Protein AF-A0AAU4B982-F1 (afdb_monomer)

Structure (mmCIF, N/CA/C/O backbone):
data_AF-A0AAU4B982-F1
#
_entry.id   AF-A0AAU4B982-F1
#
loop_
_atom_site.group_PDB
_atom_site.id
_atom_site.type_symbol
_atom_site.label_atom_id
_atom_site.label_alt_id
_atom_site.label_comp_id
_atom_site.label_asym_id
_atom_site.label_entity_id
_atom_site.label_seq_id
_atom_site.pdbx_PDB_ins_code
_atom_site.Cartn_x
_atom_site.Cartn_y
_atom_site.Cartn_z
_atom_site.occupancy
_atom_site.B_iso_or_equiv
_atom_site.auth_seq_id
_atom_site.auth_comp_id
_atom_site.auth_asym_id
_atom_site.auth_atom_id
_atom_site.pdbx_PDB_model_num
ATOM 1 N N . MET A 1 1 ? 12.660 -19.084 -6.892 1.00 44.53 1 MET A N 1
ATOM 2 C CA . MET A 1 1 ? 13.317 -17.767 -6.750 1.00 44.53 1 MET A CA 1
ATOM 3 C C . MET A 1 1 ? 12.992 -17.240 -5.365 1.00 44.53 1 MET A C 1
ATOM 5 O O . MET A 1 1 ? 11.837 -17.331 -4.974 1.00 44.53 1 MET A O 1
ATOM 9 N N . ARG A 1 2 ? 13.993 -16.798 -4.598 1.00 46.38 2 ARG A N 1
ATOM 10 C CA . ARG A 1 2 ? 13.786 -16.170 -3.285 1.00 46.38 2 ARG A CA 1
ATOM 11 C C . ARG A 1 2 ? 13.381 -14.723 -3.568 1.00 46.38 2 ARG A C 1
ATOM 13 O O . ARG A 1 2 ? 14.150 -14.027 -4.219 1.00 46.38 2 ARG A O 1
ATOM 20 N N . MET A 1 3 ? 12.177 -14.305 -3.179 1.00 55.53 3 MET A N 1
ATOM 21 C CA . MET A 1 3 ? 11.847 -12.876 -3.196 1.00 55.53 3 MET A CA 1
ATOM 22 C C . MET A 1 3 ? 12.815 -12.161 -2.241 1.00 55.53 3 MET A C 1
ATOM 24 O O . MET A 1 3 ? 13.119 -12.735 -1.187 1.00 55.53 3 MET A O 1
ATOM 28 N N . PRO A 1 4 ? 13.306 -10.956 -2.579 1.00 61.53 4 PRO A N 1
ATOM 29 C CA . PRO A 1 4 ? 14.072 -10.149 -1.639 1.00 61.53 4 PRO A CA 1
ATOM 30 C C . PRO A 1 4 ? 13.303 -10.039 -0.319 1.00 61.53 4 PRO A C 1
ATOM 32 O O . PRO A 1 4 ? 12.073 -9.962 -0.308 1.00 61.53 4 PRO A O 1
ATOM 35 N N . ALA A 1 5 ? 14.007 -10.077 0.807 1.00 62.69 5 ALA A N 1
ATOM 36 C CA . ALA A 1 5 ? 13.395 -9.895 2.116 1.00 62.69 5 ALA A CA 1
ATOM 37 C C . ALA A 1 5 ? 12.858 -8.457 2.226 1.00 62.69 5 ALA A C 1
ATOM 39 O O . ALA A 1 5 ? 13.624 -7.536 2.491 1.00 62.69 5 ALA A O 1
ATOM 40 N N . ARG A 1 6 ? 11.554 -8.246 1.993 1.00 79.25 6 ARG A N 1
ATOM 41 C CA . ARG A 1 6 ? 10.970 -6.889 1.977 1.00 79.25 6 ARG A CA 1
ATOM 42 C C . ARG A 1 6 ? 10.547 -6.409 3.369 1.00 79.25 6 ARG A C 1
ATOM 44 O O . ARG A 1 6 ? 10.865 -5.293 3.761 1.00 79.25 6 ARG A O 1
ATOM 51 N N . CYS A 1 7 ? 9.884 -7.260 4.157 1.00 85.44 7 CYS A N 1
ATOM 52 C CA . CYS A 1 7 ? 9.485 -6.930 5.536 1.00 85.44 7 CYS A CA 1
ATOM 53 C C . CYS A 1 7 ? 10.230 -7.740 6.619 1.00 85.44 7 CYS A C 1
ATOM 55 O O . CYS A 1 7 ? 10.411 -7.243 7.728 1.00 85.44 7 CYS A O 1
ATOM 57 N N . CYS A 1 8 ? 10.673 -8.966 6.320 1.00 88.75 8 CYS A N 1
ATOM 58 C CA . CYS A 1 8 ? 11.501 -9.833 7.174 1.00 88.75 8 CYS A CA 1
ATOM 59 C C . CYS A 1 8 ? 12.235 -10.883 6.311 1.00 88.75 8 CYS A C 1
ATOM 61 O O . CYS A 1 8 ? 12.015 -10.934 5.103 1.00 88.75 8 CYS A O 1
ATOM 63 N N . GLU A 1 9 ? 13.097 -11.720 6.907 1.00 87.19 9 GLU A N 1
ATOM 64 C CA . GLU A 1 9 ? 13.946 -12.690 6.180 1.00 87.19 9 GLU A CA 1
ATOM 65 C C . GLU A 1 9 ? 13.159 -13.742 5.369 1.00 87.19 9 GLU A C 1
ATOM 67 O O . GLU A 1 9 ? 13.608 -14.176 4.303 1.00 87.19 9 GLU A O 1
ATOM 72 N N . ALA A 1 10 ? 11.993 -14.146 5.875 1.00 88.25 10 ALA A N 1
ATOM 73 C CA . ALA A 1 10 ? 11.099 -15.122 5.260 1.00 88.25 10 ALA A CA 1
ATOM 74 C C . ALA A 1 10 ? 9.652 -14.606 5.352 1.00 88.25 10 ALA A C 1
ATOM 76 O O . ALA A 1 10 ? 8.936 -14.963 6.292 1.00 88.25 10 ALA A O 1
ATOM 77 N N . PRO A 1 11 ? 9.244 -13.696 4.448 1.00 88.06 11 PRO A N 1
ATOM 78 C CA . PRO A 1 11 ? 7.920 -13.102 4.488 1.00 88.06 11 PRO A CA 1
ATOM 79 C C . PRO A 1 11 ? 6.852 -14.093 4.018 1.00 88.06 11 PRO A C 1
ATOM 81 O O . PRO A 1 11 ? 7.044 -14.819 3.046 1.00 88.06 11 PRO A O 1
ATOM 84 N N . GLU A 1 12 ? 5.701 -14.065 4.685 1.00 91.75 12 GLU A N 1
ATOM 85 C CA . GLU A 1 12 ? 4.502 -14.825 4.317 1.00 91.75 12 GLU A CA 1
ATOM 86 C C . GLU A 1 12 ? 3.362 -13.831 4.052 1.00 91.75 12 GLU A C 1
ATOM 88 O O . GLU A 1 12 ? 2.561 -13.567 4.957 1.00 91.75 12 GLU A O 1
ATOM 93 N N . PRO A 1 13 ? 3.348 -13.183 2.868 1.00 91.75 13 PRO A N 1
ATOM 94 C CA . PRO A 1 13 ? 2.388 -12.135 2.555 1.00 91.75 13 PRO A CA 1
ATOM 95 C C . PRO A 1 13 ? 0.991 -12.709 2.304 1.00 91.75 13 PRO A C 1
ATOM 97 O O . PRO A 1 13 ? 0.818 -13.700 1.594 1.00 91.75 13 PRO A O 1
ATOM 100 N N . ALA A 1 14 ? -0.015 -12.040 2.854 1.00 93.75 14 ALA A N 1
ATOM 101 C CA . ALA A 1 14 ? -1.424 -12.258 2.567 1.00 93.75 14 ALA A CA 1
ATOM 102 C C . ALA A 1 14 ? -2.082 -10.908 2.234 1.00 93.75 14 ALA A C 1
ATOM 104 O O . ALA A 1 14 ? -1.861 -9.947 2.982 1.00 93.75 14 ALA A O 1
ATOM 105 N N . PRO A 1 15 ? -2.888 -10.811 1.157 1.00 95.69 15 PRO A N 1
ATOM 106 C CA . PRO A 1 15 ? -3.561 -9.572 0.782 1.00 95.69 15 PRO A CA 1
ATOM 107 C C . PRO A 1 15 ? -4.389 -9.009 1.933 1.00 95.69 15 PRO A C 1
ATOM 109 O O . PRO A 1 15 ? -5.195 -9.719 2.534 1.00 95.69 15 PRO A O 1
ATOM 112 N N . LEU A 1 16 ? -4.188 -7.726 2.223 1.00 96.56 16 LEU A N 1
ATOM 113 C CA . LEU A 1 16 ? -4.914 -7.004 3.259 1.00 96.56 16 LEU A CA 1
ATOM 114 C C . LEU A 1 16 ? -5.807 -5.909 2.669 1.00 96.56 16 LEU A C 1
ATOM 116 O O . LEU A 1 16 ? -6.940 -5.742 3.112 1.00 96.56 16 LEU A O 1
ATOM 120 N N . LEU A 1 17 ? -5.304 -5.185 1.670 1.00 98.06 17 LEU A N 1
ATOM 121 C CA . LEU A 1 17 ? -6.028 -4.136 0.958 1.00 98.06 17 LEU A CA 1
ATOM 122 C C . LEU A 1 17 ? -5.546 -4.080 -0.495 1.00 98.06 17 LEU A C 1
ATOM 124 O O . LEU A 1 17 ? -4.338 -4.086 -0.735 1.00 98.06 17 LEU A O 1
ATOM 128 N N . VAL A 1 18 ? -6.461 -3.994 -1.458 1.00 98.19 18 VAL A N 1
ATOM 129 C CA . VAL A 1 18 ? -6.129 -3.805 -2.879 1.00 98.19 18 VAL A CA 1
ATOM 130 C C . VAL A 1 18 ? -6.676 -2.458 -3.329 1.00 98.19 18 VAL A C 1
ATOM 132 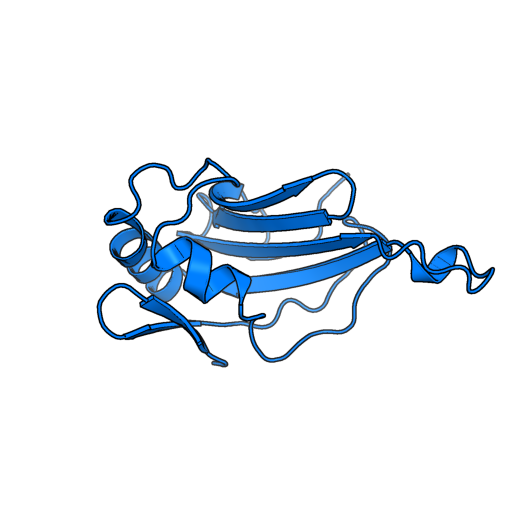O O . VAL A 1 18 ? -7.874 -2.294 -3.526 1.00 98.19 18 VAL A O 1
ATOM 135 N N . LEU A 1 19 ? -5.790 -1.480 -3.501 1.00 97.38 19 LEU A N 1
ATOM 136 C CA . LEU A 1 19 ? -6.154 -0.131 -3.922 1.00 97.38 19 LEU A CA 1
ATOM 137 C C . LEU A 1 19 ? -6.406 -0.078 -5.428 1.00 97.38 19 LEU A C 1
ATOM 139 O O . LEU A 1 19 ? -7.434 0.446 -5.851 1.00 97.38 19 LEU A O 1
ATOM 143 N N . THR A 1 20 ? -5.512 -0.651 -6.231 1.00 96.00 20 THR A N 1
ATOM 144 C CA . THR A 1 20 ? -5.665 -0.791 -7.687 1.00 96.00 20 THR A CA 1
ATOM 145 C C . THR A 1 20 ? -5.135 -2.150 -8.136 1.00 96.00 20 THR A C 1
ATOM 147 O O . THR A 1 20 ? -4.253 -2.724 -7.493 1.00 96.00 20 THR A O 1
ATOM 150 N N . ASN A 1 21 ? -5.695 -2.688 -9.218 1.00 95.31 21 ASN A N 1
ATOM 151 C CA . ASN A 1 21 ? -5.227 -3.919 -9.853 1.00 95.31 21 ASN A CA 1
ATOM 152 C C . ASN A 1 21 ? -5.781 -3.993 -11.281 1.00 95.31 21 ASN A C 1
ATOM 154 O O . ASN A 1 21 ? -6.858 -4.550 -11.512 1.00 95.31 21 ASN A O 1
ATOM 158 N N . ASP A 1 22 ? -5.077 -3.379 -12.222 1.00 91.44 22 ASP A N 1
ATOM 159 C CA . ASP A 1 22 ? -5.449 -3.356 -13.631 1.00 91.44 22 ASP A CA 1
ATOM 160 C C . ASP A 1 22 ? -4.222 -3.570 -14.534 1.00 91.44 22 ASP A C 1
ATOM 162 O O . ASP A 1 22 ? -3.145 -3.960 -14.088 1.00 91.44 22 ASP A O 1
ATOM 166 N N . ARG A 1 23 ? -4.402 -3.388 -15.846 1.00 85.81 23 ARG A N 1
ATOM 167 C CA . ARG A 1 23 ? -3.340 -3.608 -16.840 1.00 85.81 23 ARG A CA 1
ATOM 168 C C . ARG A 1 23 ? -2.177 -2.616 -16.736 1.00 85.81 23 ARG A C 1
ATOM 170 O O . ARG A 1 23 ? -1.112 -2.906 -17.264 1.00 85.81 23 ARG A O 1
ATOM 177 N N . SER A 1 24 ? -2.417 -1.447 -16.151 1.00 86.81 24 SER A N 1
ATOM 178 C CA . SER A 1 24 ? -1.471 -0.339 -16.042 1.00 86.81 24 SER A CA 1
ATOM 179 C C . SER A 1 24 ? -0.759 -0.336 -14.692 1.00 86.81 24 SER A C 1
ATOM 181 O O . SER A 1 24 ? 0.140 0.470 -14.485 1.00 86.81 24 SER A O 1
ATOM 183 N N . GLY A 1 25 ? -1.129 -1.222 -13.767 1.00 92.25 25 GLY A N 1
ATOM 184 C CA . GLY A 1 25 ? -0.448 -1.322 -12.490 1.00 92.25 25 GLY A CA 1
ATOM 185 C C . GLY A 1 25 ? -1.268 -1.980 -11.393 1.00 92.25 25 GLY A C 1
ATOM 186 O O . GLY A 1 25 ? -2.444 -2.321 -11.546 1.00 92.25 25 GLY A O 1
ATOM 187 N N . HIS A 1 26 ? -0.638 -2.110 -10.232 1.00 95.12 26 HIS A N 1
ATOM 188 C CA . HIS A 1 26 ? -1.318 -2.500 -9.006 1.00 95.12 26 HIS A CA 1
ATOM 189 C C . HIS A 1 26 ? -0.784 -1.721 -7.822 1.00 95.12 26 HIS A C 1
ATOM 191 O O . HIS A 1 26 ? 0.389 -1.368 -7.749 1.00 95.12 26 HIS A O 1
ATOM 197 N N . TYR A 1 27 ? -1.648 -1.519 -6.843 1.00 97.00 27 TYR A N 1
ATOM 198 C CA . TYR A 1 27 ? -1.289 -0.902 -5.586 1.00 97.00 27 TYR A CA 1
ATOM 199 C C . TYR A 1 27 ? -1.957 -1.690 -4.469 1.00 97.00 27 TYR A C 1
ATOM 201 O O . TYR A 1 27 ? -3.185 -1.734 -4.382 1.00 97.00 27 TYR A O 1
ATOM 209 N N . ARG A 1 28 ? -1.165 -2.375 -3.643 1.00 97.31 28 ARG A N 1
ATOM 210 C CA . ARG A 1 28 ? -1.682 -3.279 -2.613 1.00 97.31 28 ARG A CA 1
ATOM 211 C C . ARG A 1 28 ? -0.911 -3.192 -1.307 1.00 97.31 28 ARG A C 1
ATOM 213 O O . ARG A 1 28 ? 0.272 -2.862 -1.277 1.00 97.31 28 ARG A O 1
ATOM 220 N N . VAL A 1 29 ? -1.610 -3.539 -0.235 1.00 97.50 29 VAL A N 1
ATOM 221 C CA . VAL A 1 29 ? -1.061 -3.752 1.102 1.00 97.50 29 VAL A CA 1
ATOM 222 C C . VAL A 1 29 ? -1.250 -5.221 1.452 1.00 97.50 29 VAL A C 1
ATOM 224 O O . VAL A 1 29 ? -2.351 -5.761 1.337 1.00 97.50 29 VAL A O 1
ATOM 227 N N . GLU A 1 30 ? -0.185 -5.866 1.900 1.00 97.06 30 GLU A N 1
ATOM 228 C CA . GLU A 1 30 ? -0.143 -7.274 2.275 1.00 97.06 30 GLU A CA 1
ATOM 229 C C . GLU A 1 30 ? 0.345 -7.391 3.719 1.00 97.06 30 GLU A C 1
ATOM 231 O O . GLU A 1 30 ? 1.373 -6.832 4.090 1.00 97.06 30 GLU A O 1
ATOM 236 N N . SER A 1 31 ? -0.375 -8.123 4.562 1.00 96.56 31 SER A N 1
ATOM 237 C CA . SER A 1 31 ? 0.113 -8.468 5.901 1.00 96.56 31 SER A CA 1
ATOM 238 C C . SER A 1 31 ? 1.118 -9.612 5.827 1.00 96.56 31 SER A C 1
ATOM 240 O O . SER A 1 31 ? 0.945 -10.506 5.008 1.00 96.56 31 SER A O 1
ATOM 242 N N . CYS A 1 32 ? 2.119 -9.636 6.705 1.00 95.62 32 CYS A N 1
ATOM 243 C CA . CYS A 1 32 ? 3.067 -10.741 6.807 1.00 95.62 32 CYS A CA 1
ATOM 244 C C . CYS A 1 32 ? 2.772 -11.604 8.040 1.00 95.62 32 CYS A C 1
ATOM 246 O O . CYS A 1 32 ? 2.888 -11.121 9.168 1.00 95.62 32 CYS A O 1
ATOM 248 N N . ALA A 1 33 ? 2.450 -12.886 7.850 1.00 94.44 33 ALA A N 1
ATOM 249 C CA . ALA A 1 33 ? 2.186 -13.809 8.961 1.00 94.44 33 ALA A CA 1
ATOM 250 C C . ALA A 1 33 ? 3.446 -14.137 9.789 1.00 94.44 33 ALA A C 1
ATOM 252 O O . ALA A 1 33 ? 3.353 -14.377 10.990 1.00 94.44 33 ALA A O 1
ATOM 253 N N . SER A 1 34 ? 4.624 -14.080 9.162 1.00 94.62 34 SER A N 1
ATOM 254 C CA . SER A 1 34 ? 5.917 -14.419 9.770 1.00 94.62 34 SER A CA 1
ATOM 255 C C . SER A 1 34 ? 6.396 -13.389 10.802 1.00 94.62 34 SER A C 1
ATOM 257 O O . SER A 1 34 ? 6.803 -13.754 11.903 1.00 94.62 34 SER A O 1
ATOM 259 N N . CYS A 1 35 ? 6.323 -12.089 10.486 1.00 95.19 35 CYS A N 1
ATOM 260 C CA . CYS A 1 35 ? 6.761 -11.023 11.401 1.00 95.19 35 CYS A CA 1
ATOM 261 C C . CYS A 1 35 ? 5.622 -10.180 11.987 1.00 95.19 35 CYS A C 1
ATOM 263 O O . CYS A 1 35 ? 5.875 -9.328 12.833 1.00 95.19 35 CYS A O 1
ATOM 265 N N . GLY A 1 36 ? 4.384 -10.363 11.524 1.00 96.19 36 GLY A N 1
ATOM 266 C CA . GLY A 1 36 ? 3.242 -9.538 11.915 1.00 96.19 36 GLY A CA 1
ATOM 267 C C . GLY A 1 36 ? 3.235 -8.128 11.316 1.00 96.19 36 GLY A C 1
ATOM 268 O O . GLY A 1 36 ? 2.295 -7.387 11.587 1.00 96.19 36 GLY A O 1
ATOM 269 N N . GLY A 1 37 ? 4.240 -7.749 10.519 1.00 96.56 37 GLY A N 1
ATOM 270 C CA . GLY A 1 37 ? 4.290 -6.477 9.793 1.00 96.56 37 GLY A CA 1
ATOM 271 C C . GLY A 1 37 ? 3.404 -6.463 8.547 1.00 96.56 37 GLY A C 1
ATOM 272 O O . GLY A 1 37 ? 2.557 -7.342 8.346 1.00 96.56 37 GLY A O 1
ATOM 273 N N . ALA A 1 38 ? 3.614 -5.471 7.688 1.00 96.38 38 ALA A N 1
ATOM 274 C CA . ALA A 1 38 ? 2.980 -5.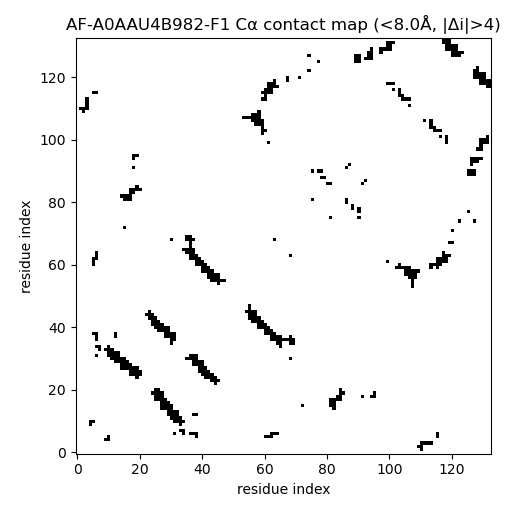409 6.376 1.00 96.38 3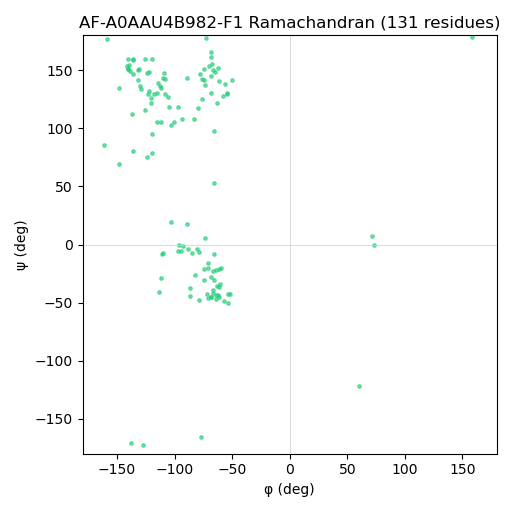8 ALA A CA 1
ATOM 275 C C . ALA A 1 38 ? 3.938 -4.874 5.309 1.00 96.38 38 ALA A C 1
ATOM 277 O O . ALA A 1 38 ? 4.875 -4.133 5.604 1.00 96.38 38 ALA A O 1
ATOM 278 N N . LEU A 1 39 ? 3.678 -5.269 4.069 1.00 95.81 39 LEU A N 1
ATOM 279 C CA . LEU A 1 39 ? 4.336 -4.807 2.863 1.00 95.81 39 LEU A CA 1
ATOM 280 C C . LEU A 1 39 ? 3.332 -3.998 2.051 1.00 95.81 39 LEU A C 1
ATOM 282 O O . LEU A 1 39 ? 2.194 -4.415 1.858 1.00 95.81 39 LEU A O 1
ATOM 286 N N . ILE A 1 40 ? 3.769 -2.854 1.559 1.00 96.38 40 ILE A N 1
ATOM 287 C CA . ILE A 1 40 ? 3.054 -2.081 0.559 1.00 96.38 40 ILE A CA 1
ATOM 288 C C . ILE A 1 40 ? 3.811 -2.274 -0.747 1.00 96.38 40 ILE A C 1
ATOM 290 O O . ILE A 1 40 ? 5.021 -2.061 -0.779 1.00 96.38 40 ILE A O 1
ATOM 294 N N . GLU A 1 41 ? 3.115 -2.680 -1.800 1.00 95.38 41 GLU A N 1
ATOM 295 C CA . GLU A 1 41 ? 3.669 -2.803 -3.145 1.00 95.38 41 GLU A CA 1
ATOM 296 C C . GLU A 1 41 ? 2.892 -1.903 -4.095 1.00 95.38 41 GLU A C 1
ATOM 298 O O . GLU A 1 41 ? 1.665 -2.004 -4.202 1.00 95.38 41 GLU A O 1
ATOM 303 N N . HIS A 1 42 ? 3.626 -1.050 -4.800 1.00 95.50 42 HIS A N 1
ATOM 304 C CA . HIS A 1 42 ? 3.100 -0.232 -5.876 1.00 95.50 42 HIS A CA 1
ATOM 305 C C . HIS A 1 42 ? 3.854 -0.567 -7.157 1.00 95.50 42 HIS A C 1
ATOM 307 O O . HIS A 1 42 ? 5.077 -0.462 -7.207 1.00 95.50 42 HIS A O 1
ATOM 313 N N . TYR A 1 43 ? 3.116 -0.992 -8.170 1.00 94.12 43 TYR A N 1
ATOM 314 C CA . TYR A 1 43 ? 3.594 -1.223 -9.519 1.00 94.12 43 TYR A CA 1
ATOM 315 C C . TYR A 1 43 ? 2.861 -0.277 -10.455 1.00 94.12 43 TYR A C 1
ATOM 317 O O . TYR A 1 43 ? 1.630 -0.233 -10.448 1.00 94.12 43 TYR A O 1
ATOM 325 N N . SER A 1 44 ? 3.624 0.430 -11.274 1.00 91.38 44 SER A N 1
ATOM 326 C CA . SER A 1 44 ? 3.113 1.221 -12.382 1.00 91.38 44 SER A CA 1
ATOM 327 C C . SER A 1 44 ? 3.753 0.730 -13.668 1.00 91.38 44 SER A C 1
ATOM 329 O O . SER A 1 44 ? 4.972 0.567 -13.737 1.00 91.38 44 SER A O 1
ATOM 331 N N . PHE A 1 45 ? 2.916 0.520 -14.675 1.00 87.00 45 PHE A N 1
ATOM 332 C CA . PHE A 1 45 ? 3.321 0.377 -16.059 1.00 87.00 45 PHE A CA 1
ATOM 333 C C . PHE A 1 45 ? 3.000 1.680 -16.789 1.00 87.00 45 PHE A C 1
ATOM 335 O O . PHE A 1 45 ? 1.832 1.950 -17.077 1.00 87.00 45 PHE A O 1
ATOM 342 N N . ASP A 1 46 ? 4.019 2.499 -17.039 1.00 74.06 46 ASP A N 1
ATOM 343 C CA . ASP A 1 46 ? 3.876 3.716 -17.840 1.00 74.06 46 ASP A CA 1
ATOM 344 C C . ASP A 1 46 ? 4.393 3.429 -19.250 1.00 74.06 46 ASP A C 1
ATOM 346 O O . ASP A 1 46 ? 5.591 3.282 -19.450 1.00 74.06 46 ASP A O 1
ATOM 350 N N . ASP A 1 47 ? 3.495 3.281 -20.225 1.00 68.75 47 ASP A N 1
ATOM 351 C CA . ASP A 1 47 ? 3.829 2.949 -21.615 1.00 68.75 47 ASP A CA 1
ATOM 352 C C . ASP A 1 47 ? 4.094 4.179 -22.487 1.00 68.75 47 ASP A C 1
ATOM 354 O O . ASP A 1 47 ? 4.065 4.083 -23.719 1.00 68.75 47 ASP A O 1
ATOM 358 N N . TRP A 1 48 ? 4.347 5.337 -21.867 1.00 60.03 48 TRP A N 1
ATOM 359 C CA . TRP A 1 48 ? 4.611 6.562 -22.604 1.00 60.03 48 TRP A CA 1
ATOM 360 C C . TRP A 1 48 ? 5.754 6.362 -23.610 1.00 60.03 48 TRP A C 1
ATOM 362 O O . TRP A 1 48 ? 6.821 5.855 -23.277 1.00 60.03 48 TRP A O 1
ATOM 372 N N . ASP A 1 49 ? 5.507 6.778 -24.854 1.00 55.53 49 ASP A N 1
ATOM 373 C CA 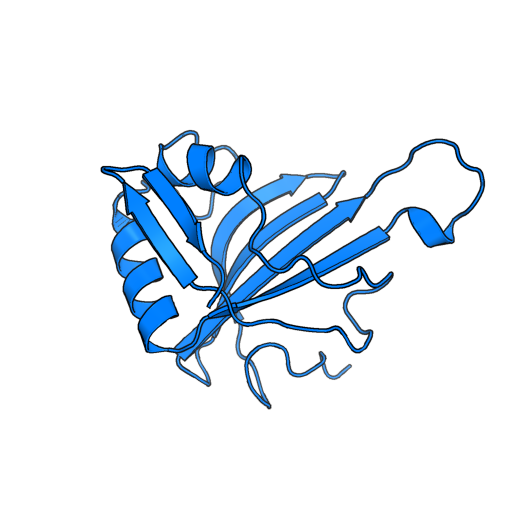. ASP A 1 49 ? 6.256 6.525 -26.098 1.00 55.53 49 ASP A CA 1
ATOM 374 C C . ASP A 1 49 ? 7.677 7.150 -26.129 1.00 55.53 49 ASP A C 1
ATOM 376 O O . ASP A 1 49 ? 8.027 7.922 -27.020 1.00 55.53 49 ASP A O 1
ATOM 380 N N . THR A 1 50 ? 8.516 6.888 -25.120 1.00 55.72 50 THR A N 1
ATOM 381 C CA . THR A 1 50 ? 9.897 7.400 -25.007 1.00 55.72 50 THR A CA 1
ATOM 382 C C . THR A 1 50 ? 10.915 6.537 -25.756 1.00 55.72 50 THR A C 1
ATOM 384 O O . THR A 1 50 ? 12.077 6.924 -25.885 1.00 55.72 50 THR A O 1
ATOM 387 N N . GLY A 1 51 ? 10.502 5.381 -26.288 1.00 55.09 51 GLY A N 1
ATOM 388 C CA . GLY A 1 51 ? 11.361 4.484 -27.064 1.00 55.09 51 GLY A CA 1
ATOM 389 C C . GLY A 1 51 ? 12.427 3.742 -26.247 1.00 55.09 51 GLY A C 1
ATOM 390 O O . GLY A 1 51 ? 13.254 3.052 -26.847 1.00 55.09 51 GLY A O 1
ATOM 391 N N . ASN A 1 52 ? 12.412 3.844 -24.911 1.00 55.28 52 ASN A N 1
ATOM 392 C CA . ASN A 1 52 ? 13.311 3.118 -24.016 1.00 55.28 52 ASN A CA 1
ATOM 393 C C . ASN A 1 52 ? 12.538 2.063 -23.191 1.00 55.28 52 ASN A C 1
ATOM 395 O O . ASN A 1 52 ? 11.847 2.420 -22.241 1.00 55.28 52 ASN A O 1
ATOM 399 N N . PRO A 1 53 ? 12.660 0.761 -23.513 1.00 54.81 53 PRO A N 1
ATOM 400 C CA . PRO A 1 53 ? 11.926 -0.318 -22.844 1.00 54.81 53 PRO A CA 1
ATOM 401 C C . PRO A 1 53 ? 12.169 -0.463 -21.339 1.00 54.81 53 PRO A C 1
ATOM 403 O O . PRO A 1 53 ? 11.362 -1.090 -20.655 1.00 54.81 53 PRO A O 1
ATOM 406 N N . ALA A 1 54 ? 13.287 0.076 -20.851 1.00 54.22 54 ALA A N 1
ATOM 407 C CA . ALA A 1 54 ? 13.696 0.017 -19.452 1.00 54.22 54 ALA A CA 1
ATOM 408 C C . ALA A 1 54 ? 12.834 0.904 -18.530 1.00 54.22 54 ALA A C 1
ATOM 410 O O . ALA A 1 54 ? 12.755 0.646 -17.336 1.00 54.22 54 ALA A O 1
ATOM 411 N N . ASP A 1 55 ? 12.125 1.902 -19.073 1.00 61.91 55 ASP A N 1
ATOM 412 C CA . ASP A 1 55 ? 11.424 2.906 -18.258 1.00 61.91 55 ASP A CA 1
ATOM 413 C C . ASP A 1 55 ? 9.953 2.548 -17.964 1.00 61.91 55 ASP A C 1
ATOM 415 O O . ASP A 1 55 ? 9.261 3.295 -17.275 1.00 61.91 55 ASP A O 1
ATOM 419 N N . PHE A 1 56 ? 9.452 1.418 -18.476 1.00 78.31 56 PHE A N 1
ATOM 420 C CA . PHE A 1 56 ? 8.017 1.128 -18.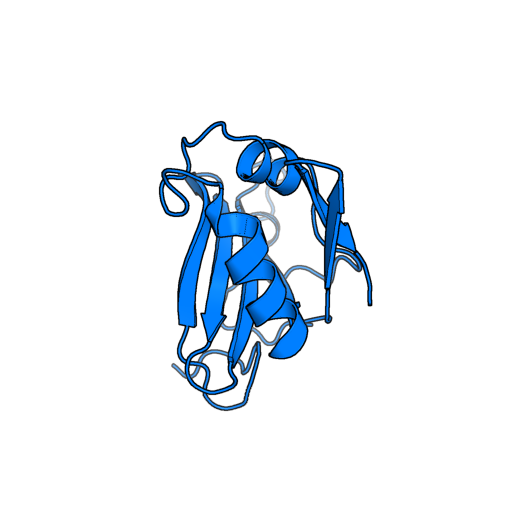434 1.00 78.31 56 PHE A CA 1
ATOM 421 C C . PHE A 1 56 ? 7.555 0.455 -17.147 1.00 78.31 56 PHE A C 1
ATOM 423 O O . PHE A 1 56 ? 6.453 0.723 -16.685 1.00 78.31 56 PHE A O 1
ATOM 430 N N . ASN A 1 57 ? 8.359 -0.445 -16.575 1.00 87.12 57 ASN A N 1
ATOM 431 C CA . ASN A 1 57 ? 7.992 -1.162 -15.357 1.00 87.12 57 ASN A CA 1
ATOM 432 C C . ASN A 1 57 ? 8.613 -0.473 -14.155 1.00 87.12 57 ASN A C 1
ATOM 434 O O . ASN A 1 57 ? 9.832 -0.432 -14.027 1.00 87.12 57 ASN A O 1
ATOM 438 N N . MET A 1 58 ? 7.778 0.019 -13.250 1.00 90.56 58 MET A N 1
ATOM 439 C CA . MET A 1 58 ? 8.249 0.697 -12.054 1.00 90.56 58 MET A CA 1
ATOM 440 C C . MET A 1 58 ? 7.644 0.045 -10.825 1.00 90.56 58 MET A C 1
ATOM 442 O O . MET A 1 58 ? 6.429 0.086 -10.624 1.00 90.56 58 MET A O 1
ATOM 446 N N . TYR A 1 59 ? 8.497 -0.548 -9.997 1.00 93.19 59 TYR A N 1
ATOM 447 C CA . TYR A 1 59 ? 8.090 -1.123 -8.726 1.00 93.19 59 TYR A CA 1
ATOM 448 C C . TYR A 1 59 ? 8.666 -0.345 -7.546 1.00 93.19 59 TYR A C 1
ATOM 450 O O . TYR A 1 59 ? 9.859 -0.044 -7.505 1.00 93.19 59 TYR A O 1
ATOM 458 N N . TRP A 1 60 ? 7.820 -0.109 -6.547 1.00 94.88 60 TRP A N 1
ATOM 459 C CA . TRP A 1 60 ? 8.174 0.477 -5.260 1.00 94.88 60 TRP A CA 1
ATOM 460 C C . TRP A 1 60 ? 7.613 -0.350 -4.116 1.00 94.88 60 TRP A C 1
ATOM 462 O O . TRP A 1 60 ? 6.540 -0.955 -4.230 1.00 94.88 60 TRP A O 1
ATOM 472 N N . TRP A 1 61 ? 8.313 -0.318 -2.982 1.00 95.50 61 TRP A N 1
ATOM 473 C CA . TRP A 1 61 ? 7.861 -0.987 -1.773 1.00 95.50 61 TRP A CA 1
ATOM 474 C C . TRP A 1 61 ? 8.090 -0.155 -0.528 1.00 95.50 61 TRP A C 1
ATOM 476 O O . TRP A 1 61 ? 9.067 0.574 -0.419 1.00 95.50 61 TRP A O 1
ATOM 486 N N . TRP A 1 62 ? 7.209 -0.354 0.445 1.00 96.25 62 TRP A N 1
ATOM 487 C CA . TRP A 1 62 ? 7.343 0.170 1.798 1.00 96.25 62 TRP A CA 1
ATOM 488 C C . TRP A 1 62 ? 6.974 -0.913 2.790 1.00 96.25 62 TRP A C 1
ATOM 490 O O . TRP A 1 62 ? 6.253 -1.856 2.460 1.00 96.25 62 TRP A O 1
ATOM 500 N N . ARG A 1 63 ? 7.422 -0.765 4.030 1.00 95.81 63 ARG A N 1
ATOM 501 C CA . ARG A 1 63 ? 7.053 -1.681 5.107 1.00 95.81 63 ARG A CA 1
ATOM 502 C C . ARG A 1 63 ? 6.418 -0.949 6.277 1.00 95.81 63 ARG A C 1
ATOM 504 O O . ARG A 1 63 ? 6.807 0.166 6.602 1.00 95.81 63 ARG A O 1
ATOM 511 N N . MET A 1 64 ? 5.496 -1.633 6.938 1.00 96.00 64 MET A N 1
ATOM 512 C CA . MET A 1 64 ? 5.038 -1.307 8.286 1.00 96.00 64 MET A CA 1
ATOM 513 C C . MET A 1 64 ? 5.583 -2.358 9.248 1.00 96.00 64 MET A C 1
ATOM 515 O O . MET A 1 64 ? 5.644 -3.549 8.909 1.00 96.00 64 MET A O 1
ATOM 519 N N . ASP A 1 65 ? 5.962 -1.931 10.449 1.00 95.56 65 ASP A N 1
ATOM 520 C CA . ASP A 1 65 ? 6.285 -2.860 11.524 1.00 95.56 65 ASP A CA 1
ATOM 521 C C . ASP A 1 65 ? 5.013 -3.530 12.084 1.00 95.56 65 ASP A C 1
ATOM 523 O O . ASP A 1 65 ? 3.897 -3.295 11.614 1.00 95.56 65 ASP A O 1
ATOM 527 N N . ALA A 1 66 ? 5.169 -4.446 13.041 1.00 96.38 66 ALA A N 1
ATOM 528 C CA . ALA A 1 66 ? 4.028 -5.194 13.564 1.00 96.38 66 ALA A CA 1
ATOM 529 C C . ALA A 1 66 ? 2.988 -4.313 14.297 1.00 96.38 66 ALA A C 1
ATOM 531 O O . ALA A 1 66 ? 1.793 -4.510 14.048 1.00 96.38 66 ALA A O 1
ATOM 532 N N . PRO A 1 67 ? 3.383 -3.355 15.164 1.00 96.56 67 PRO A N 1
ATOM 533 C CA . PRO A 1 67 ? 2.457 -2.377 15.741 1.00 96.56 67 PRO A CA 1
ATOM 534 C C . PRO A 1 67 ? 1.694 -1.539 14.704 1.00 96.56 67 PRO A C 1
ATOM 536 O O . PRO A 1 67 ? 0.462 -1.452 14.784 1.00 96.56 67 PRO A O 1
ATOM 539 N N . ASP A 1 68 ? 2.390 -0.972 13.716 1.00 96.06 68 ASP A N 1
ATOM 540 C CA . ASP A 1 68 ? 1.782 -0.160 12.658 1.00 96.06 68 ASP A CA 1
ATOM 541 C C . ASP A 1 68 ? 0.827 -1.014 11.814 1.00 96.06 68 ASP A C 1
ATOM 543 O O . ASP A 1 68 ? -0.334 -0.659 11.614 1.00 96.06 68 ASP A O 1
ATOM 547 N N . ALA A 1 69 ? 1.251 -2.212 11.402 1.00 97.00 69 ALA A N 1
ATOM 548 C CA . ALA A 1 69 ? 0.416 -3.123 10.622 1.00 97.00 69 ALA A CA 1
ATOM 549 C C . ALA A 1 69 ? -0.829 -3.596 11.392 1.00 97.00 69 ALA A C 1
ATOM 551 O O . ALA A 1 69 ? -1.898 -3.771 10.801 1.00 97.00 69 ALA A O 1
ATOM 552 N N . ALA A 1 70 ? -0.724 -3.812 12.707 1.00 97.56 70 ALA A N 1
ATOM 553 C CA . ALA A 1 70 ? -1.870 -4.150 13.547 1.00 97.56 70 ALA A CA 1
ATOM 554 C C . ALA A 1 70 ? -2.867 -2.991 13.658 1.00 97.56 70 ALA A C 1
ATOM 556 O O . ALA A 1 70 ? -4.078 -3.221 13.607 1.00 97.56 70 ALA A O 1
ATOM 557 N N . SER A 1 71 ? -2.365 -1.762 13.765 1.00 96.88 71 SER A N 1
ATOM 558 C CA . SER A 1 71 ? -3.192 -0.555 13.782 1.00 96.88 71 SER A CA 1
ATOM 559 C C . SER A 1 71 ? -3.871 -0.346 12.426 1.00 96.88 71 SER A C 1
ATOM 561 O O . SER A 1 71 ? -5.072 -0.082 12.372 1.00 96.88 71 SER A O 1
ATOM 563 N N . PHE A 1 72 ? -3.144 -0.561 11.326 1.00 97.06 72 PHE A N 1
ATOM 564 C CA . PHE A 1 72 ? -3.672 -0.436 9.967 1.00 97.06 72 PHE A CA 1
ATOM 565 C C . PHE A 1 72 ? -4.810 -1.428 9.726 1.00 97.06 72 PHE A C 1
ATOM 567 O O . PHE A 1 72 ? -5.877 -1.050 9.248 1.00 97.06 72 PHE A O 1
ATOM 574 N N . ARG A 1 73 ? -4.631 -2.689 10.148 1.00 97.12 73 ARG A N 1
ATOM 575 C CA . ARG A 1 73 ? -5.683 -3.717 10.092 1.00 97.12 73 ARG A CA 1
ATOM 576 C C . ARG A 1 73 ? -6.969 -3.277 10.779 1.00 97.12 73 ARG A C 1
ATOM 578 O O . ARG A 1 73 ? -8.039 -3.532 10.242 1.00 97.12 73 ARG A O 1
ATOM 585 N N . GLN A 1 74 ? -6.872 -2.639 11.945 1.00 96.38 74 GLN A N 1
ATOM 586 C CA . GLN A 1 74 ? -8.045 -2.128 12.656 1.00 96.38 74 GLN A CA 1
ATOM 587 C C . GLN A 1 74 ? -8.692 -0.965 11.901 1.00 96.38 74 GLN A C 1
ATOM 589 O O . GLN A 1 74 ? -9.908 -0.965 11.717 1.00 96.38 74 GLN A O 1
ATOM 594 N N . ALA A 1 75 ? -7.890 -0.017 11.415 1.00 95.56 75 ALA A N 1
ATOM 595 C CA . ALA A 1 75 ? -8.381 1.163 10.711 1.00 95.56 75 ALA A CA 1
ATOM 596 C C . ALA A 1 75 ? -9.138 0.816 9.418 1.00 95.56 75 ALA A C 1
ATOM 598 O O . ALA A 1 75 ? -10.159 1.429 9.122 1.00 95.56 75 ALA A O 1
ATOM 599 N N . ILE A 1 76 ? -8.710 -0.212 8.676 1.00 96.50 76 ILE A N 1
ATOM 600 C CA . ILE A 1 76 ? -9.388 -0.604 7.431 1.00 96.50 76 ILE A CA 1
ATOM 601 C C . ILE A 1 76 ? -10.648 -1.459 7.637 1.00 96.50 76 ILE A C 1
ATOM 603 O O . ILE A 1 76 ? -11.329 -1.754 6.658 1.00 96.50 76 ILE A O 1
ATOM 607 N N . THR A 1 77 ? -10.999 -1.855 8.870 1.00 95.00 77 THR A N 1
ATOM 608 C CA . THR A 1 77 ? -12.207 -2.675 9.130 1.00 95.00 77 THR A CA 1
ATOM 609 C C . THR A 1 77 ? -13.512 -1.985 8.732 1.00 95.00 77 THR A C 1
ATOM 611 O O . THR A 1 77 ? -14.511 -2.657 8.489 1.00 95.00 77 THR A O 1
ATOM 614 N N . VAL A 1 78 ? -13.501 -0.654 8.618 1.00 92.31 78 VAL A N 1
ATOM 615 C CA . VAL A 1 78 ? -14.634 0.142 8.121 1.00 92.31 78 VAL A CA 1
ATOM 616 C C . VAL A 1 78 ? -14.870 -0.042 6.617 1.00 92.31 78 VAL A C 1
ATOM 618 O O . VAL A 1 78 ? -15.927 0.321 6.101 1.00 92.31 78 VAL A O 1
ATOM 621 N N . CYS A 1 79 ? -13.898 -0.599 5.889 1.00 96.12 79 CYS A N 1
ATOM 622 C CA . CYS A 1 79 ? -14.047 -0.908 4.479 1.00 96.12 79 CYS A CA 1
ATOM 623 C C . CYS A 1 79 ? -14.914 -2.167 4.286 1.00 96.12 79 CYS A C 1
ATOM 625 O O . CYS A 1 79 ? -14.559 -3.235 4.786 1.00 96.12 79 CYS A O 1
ATOM 627 N N . PRO A 1 80 ? -16.006 -2.099 3.500 1.00 96.56 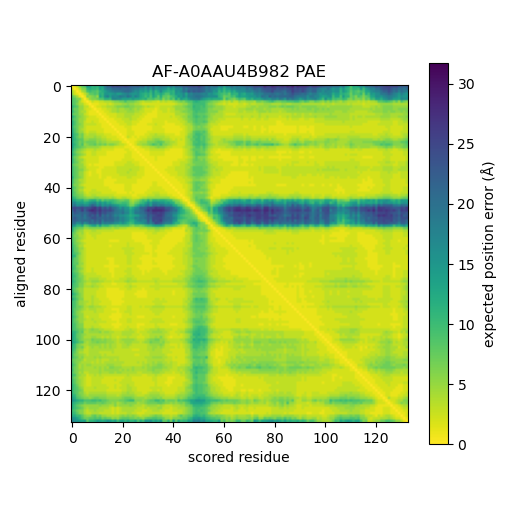80 PRO A N 1
ATOM 628 C CA . PRO A 1 80 ? -16.877 -3.253 3.278 1.00 96.56 80 PRO A CA 1
ATOM 629 C C . PRO A 1 80 ? -16.272 -4.312 2.343 1.00 96.56 80 PRO A C 1
ATOM 631 O O . PRO A 1 80 ? -16.725 -5.454 2.342 1.00 96.56 80 PRO A O 1
ATOM 634 N N . ALA A 1 81 ? -15.288 -3.940 1.521 1.00 97.69 81 ALA A N 1
ATOM 635 C CA . ALA A 1 81 ? -14.692 -4.809 0.510 1.00 97.69 81 ALA A CA 1
ATOM 636 C C . ALA A 1 81 ? -13.200 -4.469 0.305 1.00 97.69 81 ALA A C 1
ATOM 638 O O . ALA A 1 81 ? -12.831 -3.927 -0.733 1.00 97.69 81 ALA A O 1
ATOM 639 N N . PRO A 1 82 ? -12.322 -4.755 1.286 1.00 97.50 82 PRO A N 1
ATOM 640 C CA . PRO A 1 82 ? -10.911 -4.350 1.249 1.00 97.50 82 PRO A CA 1
ATOM 641 C C . PRO A 1 82 ? -10.105 -4.999 0.113 1.00 97.50 82 PRO A C 1
ATOM 643 O O . PRO A 1 82 ? -9.070 -4.485 -0.294 1.00 97.50 82 PRO A O 1
ATOM 646 N N . LEU A 1 83 ? -10.564 -6.131 -0.417 1.00 98.19 83 LEU A N 1
ATOM 647 C CA . LEU A 1 83 ? -9.897 -6.823 -1.523 1.00 98.19 83 LEU A CA 1
ATOM 648 C C . LEU A 1 83 ? -10.492 -6.477 -2.896 1.00 98.19 83 LEU A C 1
ATOM 650 O O . LEU A 1 83 ? -10.024 -7.004 -3.903 1.00 98.19 83 LEU A O 1
ATOM 654 N N . ASP A 1 84 ? -11.524 -5.629 -2.944 1.00 97.94 84 ASP A N 1
ATOM 655 C CA . ASP A 1 84 ? -12.142 -5.185 -4.190 1.00 97.94 84 ASP A CA 1
ATOM 656 C C . ASP A 1 84 ? -11.503 -3.861 -4.650 1.00 97.94 84 ASP A C 1
ATOM 658 O O . ASP A 1 84 ? -11.802 -2.807 -4.077 1.00 97.94 84 ASP A O 1
ATOM 662 N N . PRO A 1 85 ? -10.683 -3.869 -5.719 1.00 96.69 85 PRO A N 1
ATOM 663 C CA . PRO A 1 85 ? -10.028 -2.666 -6.228 1.00 96.69 85 PRO A CA 1
ATOM 664 C C . PRO A 1 85 ? -11.006 -1.630 -6.792 1.00 96.69 85 PRO A C 1
ATOM 666 O O . PRO A 1 85 ? -10.584 -0.525 -7.115 1.00 96.69 85 PRO A O 1
ATOM 669 N N . THR A 1 86 ? -12.296 -1.946 -6.927 1.00 96.88 86 THR A N 1
ATOM 670 C CA . THR A 1 86 ? -13.333 -0.997 -7.354 1.00 96.88 86 THR A CA 1
ATOM 671 C C . THR A 1 86 ? -14.058 -0.336 -6.181 1.00 96.88 86 THR A C 1
ATOM 673 O O . THR A 1 86 ? -14.843 0.593 -6.383 1.00 96.88 86 THR A O 1
ATOM 676 N N . CYS A 1 87 ? -13.767 -0.748 -4.939 1.00 97.19 87 CYS A N 1
ATOM 677 C CA . CYS A 1 87 ? -14.369 -0.165 -3.747 1.00 97.19 87 CYS A CA 1
ATOM 678 C C . CYS A 1 87 ? -14.084 1.346 -3.680 1.00 97.19 87 CYS A C 1
ATOM 680 O O . CYS A 1 87 ? -12.938 1.786 -3.787 1.00 97.19 87 CYS A O 1
ATOM 682 N N . GLY A 1 88 ? -15.134 2.152 -3.513 1.00 95.75 88 GLY A N 1
ATOM 683 C CA . GLY A 1 88 ? -15.065 3.618 -3.453 1.00 95.75 88 GLY A CA 1
ATOM 684 C C . GLY A 1 88 ? -15.180 4.191 -2.039 1.00 95.75 88 GLY A C 1
ATOM 685 O O . GLY A 1 88 ? -15.573 5.346 -1.886 1.00 95.75 88 GLY A O 1
ATOM 686 N N . CYS A 1 89 ? -14.930 3.386 -0.999 1.00 96.38 89 CYS A N 1
ATOM 687 C CA . CYS A 1 89 ? -15.040 3.854 0.384 1.00 96.38 89 CYS A CA 1
ATOM 688 C C . CYS A 1 89 ? -13.941 4.886 0.723 1.00 96.38 89 CYS A C 1
ATOM 690 O O . CYS A 1 89 ? -12.915 4.924 0.037 1.00 96.38 89 CYS A O 1
ATOM 692 N N . PRO A 1 90 ? -14.107 5.685 1.796 1.00 95.50 90 PRO A N 1
ATOM 693 C CA . PRO A 1 90 ? -13.133 6.709 2.183 1.00 95.50 90 PRO A CA 1
ATOM 694 C C . PRO A 1 90 ? -11.692 6.193 2.306 1.00 95.50 90 PRO A C 1
ATOM 696 O O . PRO A 1 90 ? -10.796 6.818 1.751 1.00 95.50 90 PRO A O 1
ATOM 699 N N . VAL A 1 91 ? -11.492 5.009 2.905 1.00 95.62 91 VAL A N 1
ATOM 700 C CA . VAL A 1 91 ? -10.185 4.326 3.001 1.00 95.62 91 VAL A CA 1
ATOM 701 C C . VAL A 1 91 ? -9.522 4.151 1.630 1.00 95.62 91 VAL A C 1
ATOM 703 O O . VAL A 1 91 ? -8.358 4.495 1.451 1.00 95.62 91 VAL A O 1
ATOM 706 N N . HIS A 1 92 ? -10.254 3.623 0.643 1.00 97.25 92 HIS A N 1
ATOM 707 C CA . HIS A 1 92 ? -9.712 3.415 -0.701 1.00 97.25 92 HIS A CA 1
ATOM 708 C C . HIS A 1 92 ? -9.450 4.741 -1.408 1.00 97.25 92 HIS A C 1
ATOM 710 O O . HIS A 1 92 ? -8.398 4.917 -2.016 1.00 97.25 92 HIS A O 1
ATOM 716 N N . THR A 1 93 ? -10.396 5.677 -1.331 1.00 95.88 93 THR A N 1
ATOM 717 C CA . THR A 1 93 ? -10.270 6.977 -1.994 1.00 95.88 93 THR A CA 1
ATOM 718 C C . THR A 1 93 ? -9.077 7.768 -1.455 1.00 95.88 93 THR A C 1
ATOM 720 O O . THR A 1 93 ? -8.320 8.320 -2.251 1.00 95.88 93 THR A O 1
ATOM 723 N N . SER A 1 94 ? -8.861 7.797 -0.136 1.00 95.75 94 SER A N 1
ATOM 724 C CA . SER A 1 94 ? -7.757 8.549 0.471 1.00 95.75 94 SER A CA 1
ATOM 725 C C . SER A 1 94 ? -6.393 7.905 0.202 1.00 95.75 94 SER A C 1
ATOM 727 O O . SER A 1 94 ? -5.441 8.602 -0.156 1.00 95.75 94 SER A O 1
ATOM 729 N N . LEU A 1 95 ? -6.298 6.575 0.299 1.00 96.56 95 LEU A N 1
ATOM 730 C CA . LEU A 1 95 ? -5.042 5.859 0.077 1.00 96.56 95 LEU A CA 1
ATOM 731 C C . LEU A 1 95 ? -4.653 5.783 -1.405 1.00 96.56 95 LEU A C 1
ATOM 733 O O . LEU A 1 95 ? -3.469 5.818 -1.702 1.00 96.56 95 LEU A O 1
ATOM 737 N N . ARG A 1 96 ? -5.605 5.753 -2.350 1.00 95.31 96 ARG A N 1
ATOM 738 C CA . ARG A 1 96 ? -5.298 5.879 -3.793 1.00 95.31 96 ARG A CA 1
ATOM 739 C C . ARG A 1 96 ? -4.740 7.251 -4.163 1.00 95.31 96 ARG A C 1
ATOM 741 O O . ARG A 1 96 ? -3.991 7.363 -5.125 1.00 95.31 96 ARG A O 1
ATOM 748 N N . ALA A 1 97 ? -5.143 8.295 -3.441 1.00 92.88 97 ALA A N 1
ATOM 749 C CA . ALA A 1 97 ? -4.734 9.667 -3.727 1.00 92.88 97 ALA A CA 1
ATOM 750 C C . ALA A 1 97 ? -3.317 9.992 -3.228 1.00 92.88 97 ALA A C 1
ATOM 752 O O . ALA A 1 97 ? -2.822 11.091 -3.476 1.00 92.88 97 ALA A O 1
ATOM 753 N N . THR A 1 98 ? -2.677 9.079 -2.494 1.00 90.69 98 THR A N 1
ATOM 754 C CA . THR A 1 98 ? -1.382 9.322 -1.862 1.00 90.69 98 THR A CA 1
ATOM 755 C C . THR A 1 98 ? -0.448 8.134 -2.051 1.00 90.69 98 THR A C 1
ATOM 757 O O . THR A 1 98 ? -0.870 6.984 -2.045 1.00 90.69 98 THR A O 1
ATOM 760 N N . THR A 1 99 ? 0.843 8.420 -2.172 1.00 92.44 99 THR A N 1
ATOM 761 C CA . THR A 1 99 ? 1.911 7.413 -2.156 1.00 92.44 99 THR A CA 1
ATOM 762 C C . THR A 1 99 ? 2.696 7.583 -0.854 1.00 92.44 99 THR A C 1
ATOM 764 O O . THR A 1 99 ? 2.865 8.730 -0.420 1.00 92.44 99 THR A O 1
ATOM 767 N N . PRO A 1 100 ? 3.175 6.510 -0.199 1.00 94.12 100 PRO A N 1
ATOM 768 C CA . PRO A 1 100 ? 3.894 6.649 1.055 1.00 94.12 100 PRO A CA 1
ATOM 769 C C . PRO A 1 100 ? 5.232 7.368 0.848 1.00 94.12 100 PRO A C 1
ATOM 771 O O . PRO A 1 100 ? 5.852 7.286 -0.215 1.00 94.12 100 PRO A O 1
ATOM 774 N N . ALA A 1 101 ? 5.669 8.089 1.879 1.00 87.69 101 ALA A N 1
ATOM 775 C CA . ALA A 1 101 ? 6.944 8.796 1.900 1.00 87.69 101 ALA A CA 1
ATOM 776 C C . ALA A 1 101 ? 7.930 8.101 2.861 1.00 87.69 101 ALA A C 1
ATOM 778 O O . ALA A 1 101 ? 7.486 7.590 3.891 1.00 87.69 101 ALA A O 1
ATOM 779 N N . PRO A 1 102 ? 9.249 8.127 2.584 1.00 90.25 102 PRO A N 1
ATOM 780 C CA . PRO A 1 102 ? 9.874 8.620 1.351 1.00 90.25 102 PRO A CA 1
ATOM 781 C C . PRO A 1 102 ? 9.537 7.726 0.147 1.00 90.25 102 PRO A C 1
ATOM 783 O O . PRO A 1 102 ? 9.235 6.552 0.325 1.00 90.25 102 PRO A O 1
ATOM 786 N N . LEU A 1 103 ? 9.581 8.277 -1.069 1.00 90.31 103 LEU A N 1
ATOM 787 C CA . LEU A 1 103 ? 9.453 7.496 -2.304 1.00 90.31 103 LEU A CA 1
ATOM 788 C C . LEU A 1 103 ? 10.836 6.915 -2.653 1.00 90.31 103 LEU A C 1
ATOM 790 O O . LEU A 1 103 ? 11.713 7.700 -3.024 1.00 90.31 103 LEU A O 1
ATOM 794 N N . PRO A 1 104 ? 11.069 5.595 -2.506 1.00 90.62 104 PRO A N 1
ATOM 795 C CA . PRO A 1 104 ? 12.353 5.000 -2.864 1.00 90.62 104 PRO A CA 1
ATOM 796 C C . PRO A 1 104 ? 12.570 5.032 -4.389 1.00 90.62 104 PRO A C 1
ATOM 798 O O . PRO A 1 104 ? 11.616 5.246 -5.146 1.00 90.62 104 PRO A O 1
ATOM 801 N N . PRO A 1 105 ? 13.802 4.803 -4.877 1.00 90.69 105 PRO A N 1
ATOM 802 C CA . PRO A 1 105 ? 14.031 4.541 -6.293 1.00 90.69 105 PRO A CA 1
ATOM 803 C C . PRO A 1 105 ? 13.189 3.350 -6.767 1.00 90.69 105 PRO A C 1
ATOM 805 O O . PRO A 1 105 ? 13.084 2.343 -6.064 1.00 90.69 105 PRO A O 1
ATOM 808 N N . ALA A 1 106 ? 12.597 3.471 -7.955 1.00 90.75 106 ALA A N 1
ATOM 809 C CA . ALA A 1 106 ? 11.923 2.346 -8.586 1.00 90.75 106 ALA A CA 1
ATOM 810 C C . ALA A 1 106 ? 12.947 1.303 -9.050 1.00 90.75 106 ALA A C 1
ATOM 812 O O . ALA A 1 106 ? 14.085 1.646 -9.375 1.00 90.75 106 ALA A O 1
ATOM 813 N N . VAL A 1 107 ? 12.512 0.050 -9.137 1.00 90.12 107 VAL A N 1
ATOM 814 C CA . VAL A 1 107 ? 13.249 -1.020 -9.826 1.00 90.12 107 VAL A CA 1
ATOM 815 C C . VAL A 1 107 ? 12.398 -1.580 -10.966 1.00 90.12 107 VAL A C 1
ATOM 817 O O . VAL A 1 107 ? 11.170 -1.441 -10.946 1.00 90.12 107 VAL A O 1
ATOM 820 N N . GLU A 1 108 ? 13.032 -2.233 -11.938 1.00 87.75 108 GLU A N 1
ATOM 821 C CA . GLU A 1 108 ? 12.359 -2.696 -13.160 1.00 87.75 108 GLU A CA 1
ATOM 822 C C . GLU A 1 108 ? 11.638 -4.031 -12.959 1.00 87.75 108 GLU A C 1
ATOM 824 O O . GLU A 1 108 ? 10.668 -4.339 -13.657 1.00 87.75 108 GLU A O 1
ATOM 829 N N . THR A 1 109 ? 12.096 -4.846 -12.000 1.00 87.12 109 THR A N 1
ATOM 830 C CA . THR A 1 109 ? 11.515 -6.170 -11.744 1.00 87.12 109 THR A CA 1
ATOM 831 C C . THR A 1 109 ? 11.232 -6.418 -10.262 1.00 87.12 109 THR A C 1
ATOM 833 O O . THR A 1 109 ? 11.978 -5.982 -9.385 1.00 87.12 109 THR A O 1
ATOM 836 N N . PRO A 1 110 ? 10.213 -7.227 -9.921 1.00 85.75 110 PRO A N 1
ATOM 837 C CA . PRO A 1 110 ? 9.880 -7.513 -8.527 1.00 85.75 110 PRO A CA 1
ATOM 838 C C . PRO A 1 110 ? 10.876 -8.465 -7.839 1.00 85.75 110 PRO A C 1
ATOM 840 O O . PRO A 1 110 ? 10.638 -8.889 -6.704 1.00 85.75 110 PRO A O 1
ATOM 843 N N . TYR A 1 111 ? 11.971 -8.834 -8.504 1.00 84.31 111 TYR A N 1
ATOM 844 C CA . TYR A 1 111 ? 12.990 -9.749 -7.987 1.00 84.31 111 TYR A CA 1
ATOM 845 C C . TYR A 1 111 ? 14.321 -9.056 -7.692 1.00 84.31 111 TYR A C 1
ATOM 847 O O . TYR A 1 111 ? 15.202 -9.684 -7.110 1.00 84.31 111 TYR A O 1
ATOM 855 N N . GLU A 1 112 ? 14.459 -7.791 -8.085 1.00 85.56 112 GLU A N 1
ATOM 856 C CA . GLU A 1 112 ? 15.626 -6.968 -7.785 1.00 85.56 112 GLU A CA 1
ATOM 857 C C . GLU A 1 112 ? 15.636 -6.521 -6.325 1.00 85.56 112 GLU A C 1
ATOM 859 O O . GLU A 1 112 ? 14.587 -6.356 -5.690 1.00 85.56 112 GLU A O 1
ATOM 864 N N . ASP A 1 113 ? 16.843 -6.320 -5.797 1.00 86.56 113 ASP A N 1
ATOM 865 C CA . ASP A 1 113 ? 17.026 -5.703 -4.491 1.00 86.56 113 ASP A CA 1
ATOM 866 C C . ASP A 1 113 ? 16.492 -4.269 -4.544 1.00 86.56 113 ASP A C 1
ATOM 868 O O . ASP A 1 113 ? 16.930 -3.453 -5.353 1.00 86.56 113 ASP A O 1
ATOM 872 N N . ALA A 1 114 ? 15.534 -3.971 -3.673 1.00 89.25 114 ALA A N 1
ATOM 873 C CA . ALA A 1 114 ? 14.869 -2.681 -3.614 1.00 89.25 114 ALA A CA 1
ATOM 874 C C . ALA A 1 114 ? 15.036 -2.057 -2.231 1.00 89.25 114 ALA A C 1
ATOM 876 O O . ALA A 1 114 ? 15.073 -2.759 -1.216 1.00 89.25 114 ALA A O 1
ATOM 877 N N . GLU A 1 115 ? 15.081 -0.729 -2.181 1.00 91.69 115 GLU A N 1
ATOM 878 C CA . GLU A 1 115 ? 14.935 -0.016 -0.920 1.00 91.69 115 GLU A CA 1
ATOM 879 C C . GLU A 1 115 ? 13.493 -0.176 -0.420 1.00 91.69 115 GLU A C 1
ATOM 881 O O . GLU A 1 115 ? 12.537 0.022 -1.170 1.00 91.69 115 GLU A O 1
ATOM 886 N N . VAL A 1 116 ? 13.337 -0.559 0.850 1.00 93.38 116 VAL A N 1
ATOM 887 C CA . VAL A 1 116 ? 12.024 -0.760 1.480 1.00 93.38 116 VAL A CA 1
ATOM 888 C C . VAL A 1 116 ? 11.932 0.106 2.738 1.00 93.38 116 VAL A C 1
ATOM 890 O O . VAL A 1 116 ? 12.099 -0.398 3.858 1.00 93.38 116 VAL A O 1
ATOM 893 N N . PRO A 1 117 ? 11.732 1.428 2.584 1.00 94.75 117 PRO A N 1
ATOM 894 C CA . PRO A 1 117 ? 11.618 2.330 3.718 1.00 94.75 117 PRO A CA 1
ATOM 895 C C .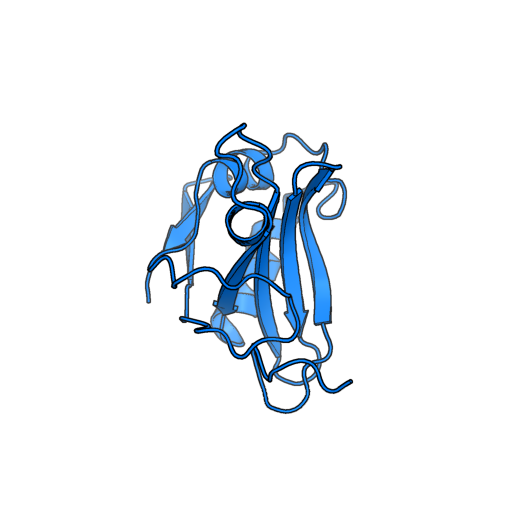 PRO A 1 117 ? 10.413 1.971 4.591 1.00 94.75 117 PRO A C 1
ATOM 897 O O . PRO A 1 117 ? 9.415 1.401 4.136 1.00 94.75 117 PRO A O 1
ATOM 900 N N . GLN A 1 118 ? 10.521 2.297 5.879 1.00 93.94 118 GLN A N 1
ATOM 901 C CA . GLN A 1 118 ? 9.387 2.187 6.786 1.00 93.94 118 GLN A CA 1
ATOM 902 C C . GLN A 1 118 ? 8.423 3.353 6.546 1.00 93.94 118 GLN A C 1
ATOM 904 O O . GLN A 1 118 ? 8.850 4.478 6.291 1.00 93.94 118 GLN A O 1
ATOM 909 N N . THR A 1 119 ? 7.130 3.072 6.632 1.00 94.94 119 THR A N 1
ATOM 910 C CA . THR A 1 119 ? 6.065 4.074 6.628 1.00 94.94 119 THR A CA 1
ATOM 911 C C . THR A 1 119 ? 5.045 3.715 7.700 1.00 94.94 119 THR A C 1
ATOM 913 O O . THR A 1 119 ? 4.963 2.562 8.121 1.00 94.94 119 THR A O 1
ATOM 916 N N . THR A 1 120 ? 4.266 4.701 8.125 1.00 95.19 120 THR A N 1
ATOM 917 C CA . THR A 1 120 ? 3.103 4.525 8.993 1.00 95.19 120 THR A CA 1
ATOM 918 C C . THR A 1 120 ? 1.896 5.208 8.347 1.00 95.19 120 THR A C 1
ATOM 920 O O . THR A 1 120 ? 1.941 5.648 7.193 1.00 95.19 120 THR A O 1
ATOM 923 N N . PHE A 1 121 ? 0.787 5.287 9.064 1.00 95.50 121 PHE A N 1
ATOM 924 C CA . PHE A 1 121 ? -0.424 5.940 8.601 1.00 95.50 121 PHE A CA 1
ATOM 925 C C . PHE A 1 121 ? -1.075 6.707 9.748 1.00 95.50 121 PHE A C 1
ATOM 927 O O . PHE A 1 121 ? -0.848 6.440 10.926 1.00 95.50 121 PHE A O 1
ATOM 934 N N . GLU A 1 122 ? -1.921 7.657 9.390 1.00 94.88 122 GLU A N 1
ATOM 935 C CA . GLU A 1 122 ? -2.815 8.326 10.323 1.00 94.88 122 GLU A CA 1
ATOM 936 C C . GLU A 1 122 ? -4.255 8.231 9.828 1.00 94.88 122 GLU A C 1
ATOM 938 O O . GLU A 1 122 ? -4.512 8.027 8.638 1.00 94.88 122 GLU A O 1
ATOM 943 N N . THR A 1 123 ? -5.187 8.406 10.756 1.00 92.00 123 THR A N 1
ATOM 944 C CA . THR A 1 123 ? -6.619 8.482 10.475 1.00 92.00 123 THR A CA 1
ATOM 945 C C . THR A 1 123 ? -7.110 9.912 10.665 1.00 92.00 123 THR A C 1
ATOM 947 O O . THR A 1 123 ? -6.895 10.487 11.734 1.00 92.00 123 THR A O 1
ATOM 950 N N . ASP A 1 124 ? -7.822 10.447 9.678 1.00 88.88 124 ASP A N 1
ATOM 951 C CA . ASP A 1 124 ? -8.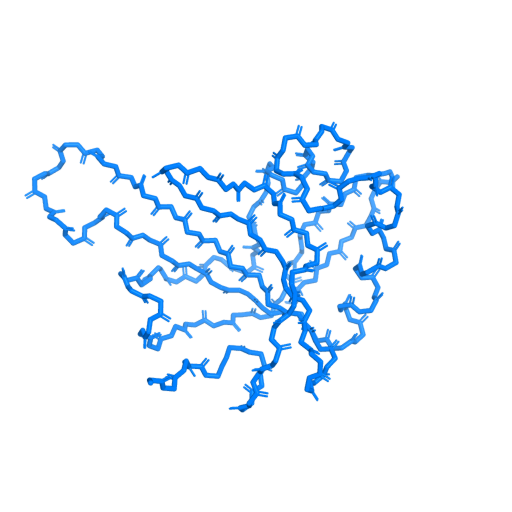599 11.685 9.779 1.00 88.88 124 ASP A CA 1
ATOM 952 C C . ASP A 1 124 ? -10.073 11.361 9.495 1.00 88.88 124 ASP A C 1
ATOM 954 O O . ASP A 1 124 ? -10.501 11.209 8.348 1.00 88.88 124 ASP A O 1
ATOM 958 N N . GLY A 1 125 ? -10.845 11.131 10.561 1.00 87.00 125 GLY A N 1
ATOM 959 C CA . GLY A 1 125 ? -12.180 10.542 10.448 1.00 87.00 125 GLY A CA 1
ATOM 960 C C . GLY A 1 125 ? -12.124 9.150 9.806 1.00 87.00 125 GLY A C 1
ATOM 961 O O . GLY A 1 125 ? -11.435 8.266 10.309 1.00 87.00 125 GLY A O 1
ATOM 962 N N . ASP A 1 126 ? -12.836 8.972 8.689 1.00 84.75 126 ASP A N 1
ATOM 963 C CA . ASP A 1 126 ? -12.849 7.722 7.909 1.00 84.75 126 ASP A CA 1
ATOM 964 C C . ASP A 1 126 ? -11.733 7.656 6.843 1.00 84.75 126 ASP A C 1
ATOM 966 O O . ASP A 1 126 ? -11.605 6.651 6.136 1.00 84.75 126 ASP A O 1
ATOM 970 N N . ALA A 1 127 ? -10.945 8.725 6.678 1.00 89.75 127 ALA A N 1
ATOM 971 C CA . ALA A 1 127 ? -9.836 8.776 5.732 1.00 89.75 127 ALA A CA 1
ATOM 972 C C . ALA A 1 127 ? -8.537 8.278 6.377 1.00 89.75 127 ALA A C 1
ATOM 974 O O . ALA A 1 127 ? -8.259 8.542 7.547 1.00 89.75 127 ALA A O 1
ATOM 975 N N . LEU A 1 128 ? -7.722 7.572 5.593 1.00 94.50 128 LEU A N 1
ATOM 976 C CA . LEU A 1 128 ? -6.368 7.167 5.969 1.00 94.50 128 LEU A CA 1
ATOM 977 C C . LEU A 1 128 ? -5.343 7.863 5.076 1.00 94.50 128 LEU A C 1
ATOM 979 O O . LEU A 1 128 ? -5.522 7.927 3.856 1.00 94.50 128 LEU A O 1
ATOM 983 N N . HIS A 1 129 ? -4.247 8.316 5.678 1.00 94.19 129 HIS A N 1
ATOM 984 C CA . HIS A 1 129 ? -3.148 8.978 4.980 1.00 94.19 129 HIS A CA 1
ATOM 985 C C . HIS A 1 129 ? -1.812 8.356 5.363 1.00 94.19 129 HIS A C 1
ATOM 987 O O . HIS A 1 129 ? -1.549 8.119 6.542 1.00 94.19 129 HIS A O 1
ATOM 993 N N . TRP A 1 130 ? -0.951 8.120 4.374 1.00 94.94 130 TRP A N 1
ATOM 994 C CA . TRP A 1 130 ? 0.409 7.655 4.629 1.00 94.94 130 TRP A CA 1
ATOM 995 C C . TRP A 1 130 ? 1.253 8.734 5.301 1.00 94.94 130 TRP A C 1
ATOM 997 O O . TRP A 1 130 ? 1.142 9.925 4.994 1.00 94.94 130 TR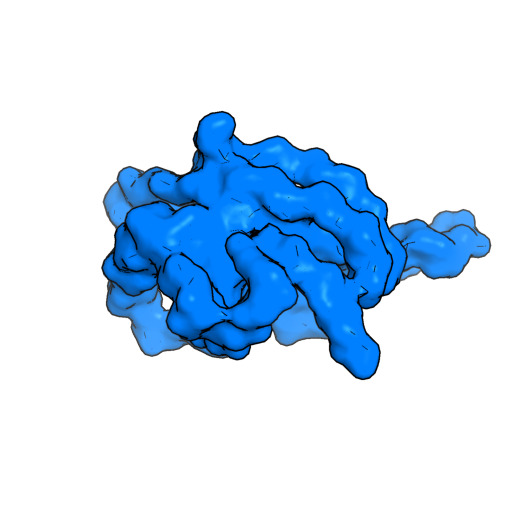P A O 1
ATOM 1007 N N . ARG A 1 131 ? 2.149 8.304 6.186 1.00 91.69 131 ARG A N 1
ATOM 1008 C CA . ARG A 1 131 ? 3.105 9.166 6.876 1.00 91.69 131 ARG A CA 1
ATOM 1009 C C . ARG A 1 131 ? 4.514 8.580 6.796 1.00 91.69 131 ARG A C 1
ATOM 1011 O O . ARG A 1 131 ? 4.675 7.359 6.899 1.00 91.69 131 ARG A O 1
ATOM 1018 N N . PRO A 1 132 ? 5.542 9.426 6.626 1.00 83.44 132 PRO A N 1
ATOM 1019 C CA . PRO A 1 132 ? 6.908 8.983 6.856 1.00 83.44 132 PRO A CA 1
ATOM 1020 C C . PRO A 1 132 ? 7.094 8.635 8.338 1.00 83.44 132 PRO A C 1
ATOM 1022 O O . PRO A 1 132 ? 6.447 9.241 9.198 1.00 83.44 132 PRO A O 1
ATOM 1025 N N . CYS A 1 133 ? 7.959 7.660 8.611 1.00 78.19 133 CYS A N 1
ATOM 1026 C CA . CYS A 1 133 ? 8.429 7.356 9.964 1.00 78.19 133 CYS A CA 1
ATOM 1027 C C . CYS A 1 133 ? 9.527 8.323 10.417 1.00 78.19 133 CYS A C 1
ATOM 1029 O O . CYS A 1 133 ? 10.330 8.757 9.557 1.00 78.19 133 CYS A O 1
#

Radius of gyration: 14.66 Å; Cα contacts (8 Å, |Δi|>4): 286; chains: 1; bounding box: 34×30×43 Å

Nearest PDB structures (foldseek):
  1omo-assembly1_A  TM=5.286E-01  e=1.563E-01  Archaeoglobus fulgidus
  1x7d-assembly1_A  TM=5.138E-01  e=2.896E-01  Pseudomonas putida
  5g6v-assembly1_A  TM=5.582E-01  e=3.415E+00  Homo sapiens
  7rbp-assembly1_B-2  TM=5.198E-01  e=3.229E+00  Medicago truncatula
  2buj-assembly2_B  TM=6.223E-01  e=6.694E+00  Homo sapiens

pLDDT: mean 89.11, std 12.19, range [44.53, 98.19]

Mean predicted aligned error: 5.02 Å

Foldseek 3Di:
DDQPQQAHPHWDWDWQAWLDDDPQWTWTKTATPVQQKIKTKTWGADPPPPVDPQPGIWIWMAIEGNVQSVVVSVLCPPQPCRHDNPGPWQASVQPNVDDAPPTWGTHRDSRDDTDHAYWHWDDDDSHIDIGHD

Secondary structure (DSSP, 8-state):
-PPP-SSSSS--EEEEEEEEEETTEEEEEEEETTTS-EEEEEEEE---S-S-GGGSEEEEEEEE-HHHHHHHHHHGGG-S-TT-TT--SHHHHHHHT---SS-PPPBSSTTS-----BEEEEEETTEEEEEE-

Solvent-accessible surface area (backbone atoms only — not comparable to full-atom values): 7431 Å² total; per-residue (Å²): 133,80,67,58,62,65,77,42,91,68,70,42,73,42,88,60,33,29,52,39,75,58,97,51,30,34,29,36,33,24,37,20,74,66,72,44,18,19,39,34,42,39,36,40,46,49,81,72,91,75,88,55,82,73,72,26,41,36,36,43,44,34,20,25,53,36,72,50,30,52,50,48,57,58,66,52,64,82,46,94,50,42,76,41,46,80,50,78,47,53,50,41,53,38,43,67,75,52,76,59,33,77,75,59,73,64,39,67,51,93,66,55,89,70,62,48,50,57,36,44,70,50,74,62,85,70,30,36,44,66,30,61,112

Sequence (133 aa):
MRMPARCCEAPEPAPLLVLTNDRSGHYRVESCASCGGALIEHYSFDDWDTGNPADFNMYWWWRMDAPDAASFRQAITVCPAPLDPTCGCPVHTSLRATTPAPLPPAVETPYEDAEVPQTTFETDGDALHWRPC